Protein AF-A0A9D4TB05-F1 (afdb_monomer_lite)

InterPro domains:
  IPR001190 SRCR domain [PS50287] (118-148)
  IPR036772 SRCR-like domain superfamily [SSF56487] (114-145)
  IPR053243 Septate junction maturation regulator [PTHR47653] (9-144)

Structure (mmCIF, N/CA/C/O backbone):
data_AF-A0A9D4TB05-F1
#
_entry.id   AF-A0A9D4TB05-F1
#
loop_
_atom_site.group_PDB
_atom_site.id
_atom_site.type_symbol
_atom_site.label_atom_id
_atom_site.label_alt_id
_atom_site.label_comp_id
_atom_site.label_asym_id
_atom_site.label_entity_id
_atom_site.label_seq_id
_atom_site.pdbx_PDB_ins_code
_atom_site.Cartn_x
_atom_site.Cartn_y
_atom_site.Cartn_z
_atom_site.occupancy
_atom_site.B_iso_or_equiv
_atom_site.auth_seq_id
_atom_site.auth_comp_id
_atom_site.auth_asym_id
_atom_site.auth_atom_id
_atom_site.pdbx_PDB_model_num
ATOM 1 N N . MET A 1 1 ? -17.148 42.165 20.164 1.00 42.22 1 MET A N 1
ATOM 2 C CA . MET A 1 1 ? -16.080 42.263 19.143 1.00 42.22 1 MET A CA 1
ATOM 3 C C . MET A 1 1 ? -15.099 41.113 19.308 1.00 42.22 1 MET A C 1
ATOM 5 O O . MET A 1 1 ? -14.353 41.110 20.277 1.00 42.22 1 MET A O 1
ATOM 9 N N . LYS A 1 2 ? -15.147 40.140 18.393 1.00 38.94 2 LYS A N 1
ATOM 10 C CA . LYS A 1 2 ? -14.022 39.340 17.868 1.00 38.94 2 LYS A CA 1
ATOM 11 C C . LYS A 1 2 ? -14.627 38.320 16.900 1.00 38.94 2 LYS A C 1
ATOM 13 O O . LYS A 1 2 ? -15.182 37.308 17.308 1.00 38.94 2 LYS A O 1
ATOM 18 N N . HIS A 1 3 ? -14.584 38.675 15.619 1.00 39.09 3 HIS A N 1
ATOM 19 C CA . HIS A 1 3 ? -14.901 37.795 14.502 1.00 39.09 3 HIS A CA 1
ATOM 20 C C . HIS A 1 3 ? -13.940 36.600 14.491 1.00 39.09 3 HIS A C 1
ATOM 22 O O . HIS A 1 3 ? -12.732 36.782 14.642 1.00 39.09 3 HIS A O 1
ATOM 28 N N . ARG A 1 4 ? -14.463 35.396 14.245 1.00 45.28 4 ARG A N 1
ATOM 29 C CA . ARG A 1 4 ? -13.682 34.267 13.722 1.00 45.28 4 ARG A CA 1
ATOM 30 C C . ARG A 1 4 ? -14.372 33.777 12.437 1.00 45.28 4 ARG A C 1
ATOM 32 O O . ARG A 1 4 ? -15.587 33.596 12.469 1.00 45.28 4 ARG A O 1
ATOM 39 N N . PRO A 1 5 ? -13.649 33.653 11.310 1.00 41.88 5 PRO A N 1
ATOM 40 C CA . PRO A 1 5 ? -14.242 33.443 9.990 1.00 41.88 5 PRO A CA 1
ATOM 41 C C . PRO A 1 5 ? -14.649 31.984 9.729 1.00 41.88 5 PRO A C 1
ATOM 43 O O . PRO A 1 5 ? -13.976 31.042 10.145 1.00 41.88 5 PRO A O 1
ATOM 46 N N . ALA A 1 6 ? -15.749 31.839 8.990 1.00 45.75 6 ALA A N 1
ATOM 47 C CA . ALA A 1 6 ? -16.412 30.602 8.598 1.00 45.75 6 ALA A CA 1
ATOM 48 C C . ALA A 1 6 ? -15.785 29.969 7.341 1.00 45.75 6 ALA A C 1
ATOM 50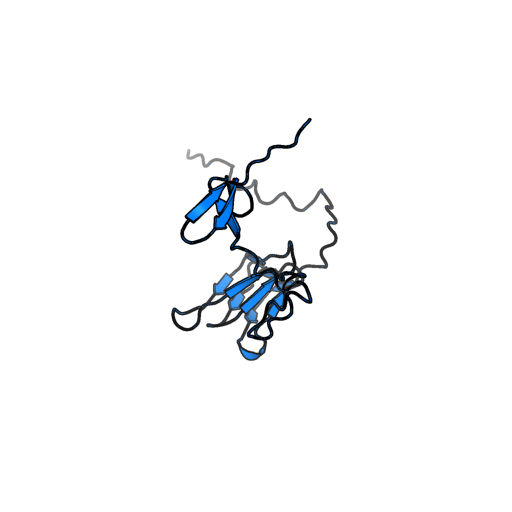 O O . ALA A 1 6 ? -16.323 30.094 6.245 1.00 45.75 6 ALA A O 1
ATOM 51 N N . TRP A 1 7 ? -14.652 29.279 7.489 1.00 45.81 7 TRP A N 1
ATOM 52 C CA . TRP A 1 7 ? -14.095 28.461 6.396 1.00 45.81 7 TRP A CA 1
ATOM 53 C C . TRP A 1 7 ? -13.705 27.030 6.799 1.00 45.81 7 TRP A C 1
ATOM 55 O O . TRP A 1 7 ? -13.225 26.269 5.968 1.00 45.81 7 TRP A O 1
ATOM 65 N N . ALA A 1 8 ? -13.987 26.607 8.036 1.00 33.22 8 ALA A N 1
ATOM 66 C CA . ALA A 1 8 ? -13.642 25.265 8.521 1.00 33.22 8 ALA A CA 1
ATOM 67 C C . ALA A 1 8 ? -14.708 24.177 8.246 1.00 33.22 8 ALA A C 1
ATOM 69 O O . ALA A 1 8 ? -14.617 23.088 8.800 1.00 33.22 8 ALA A O 1
ATOM 70 N N . SER A 1 9 ? -15.716 24.437 7.403 1.00 42.91 9 SER A N 1
ATOM 71 C CA . SER A 1 9 ? -16.853 23.511 7.204 1.00 42.91 9 SER A CA 1
ATOM 72 C C . SER A 1 9 ? -17.023 22.980 5.776 1.00 42.91 9 SER A C 1
ATOM 74 O O . SER A 1 9 ? -18.034 22.354 5.483 1.00 42.91 9 SER A O 1
ATOM 76 N N . ALA A 1 10 ? -16.050 23.177 4.883 1.00 39.22 10 ALA A N 1
ATOM 77 C CA . ALA A 1 10 ? -16.207 22.858 3.457 1.00 39.22 10 ALA A CA 1
ATOM 78 C C . ALA A 1 10 ? -15.427 21.621 2.969 1.00 39.22 10 ALA A C 1
ATOM 80 O O . ALA A 1 10 ? -15.070 21.551 1.798 1.00 39.22 10 ALA A O 1
ATOM 81 N N . VAL A 1 11 ? -15.172 20.633 3.834 1.00 40.41 11 VAL A N 1
ATOM 82 C CA . VAL A 1 11 ? -14.735 19.288 3.386 1.00 40.41 11 VAL A CA 1
ATOM 83 C C . VAL A 1 11 ? -15.759 18.204 3.750 1.00 40.41 11 VAL A C 1
ATOM 85 O O . VAL A 1 11 ? -15.728 17.108 3.205 1.00 40.41 11 VAL A O 1
ATOM 88 N N . LEU A 1 12 ? -16.766 18.529 4.570 1.00 40.00 12 LEU A N 1
ATOM 89 C CA . LEU A 1 12 ? -17.778 17.568 5.028 1.00 40.00 12 LEU A CA 1
ATOM 90 C C . LEU A 1 12 ? -18.922 17.295 4.025 1.00 40.00 12 LEU A C 1
ATOM 92 O O . LEU A 1 12 ? -19.920 16.681 4.384 1.00 40.00 12 LEU A O 1
ATOM 96 N N . LEU A 1 13 ? -18.810 17.750 2.773 1.00 36.91 13 LEU A N 1
ATOM 97 C CA . LEU A 1 13 ? -19.898 17.713 1.784 1.00 36.91 13 LEU A CA 1
ATOM 98 C C . LEU A 1 13 ? -19.418 17.270 0.392 1.00 36.91 13 LEU A C 1
ATOM 100 O O . LEU A 1 13 ? -19.682 17.924 -0.611 1.00 36.91 13 LEU A O 1
ATOM 104 N N . CYS A 1 14 ? -18.738 16.126 0.310 1.00 39.03 14 CYS A N 1
ATOM 105 C CA . CYS A 1 14 ? -18.525 15.435 -0.970 1.00 39.03 14 CYS A CA 1
ATOM 106 C C . CYS A 1 14 ? -18.901 13.949 -0.895 1.00 39.03 14 CYS A C 1
ATOM 108 O O . CYS A 1 14 ? -18.192 13.103 -1.422 1.00 39.03 14 CYS A O 1
ATOM 110 N N . TRP A 1 15 ? -19.998 13.616 -0.206 1.00 39.28 15 TRP A N 1
ATOM 111 C CA . TRP A 1 15 ? -20.469 12.224 -0.114 1.00 39.28 15 TRP A CA 1
ATOM 112 C C . TRP A 1 15 ? -21.962 12.011 -0.383 1.00 39.28 15 TRP A C 1
ATOM 114 O O . TRP A 1 15 ? -22.448 10.900 -0.211 1.00 39.28 15 TRP A O 1
ATOM 124 N N . LEU A 1 16 ? -22.705 13.024 -0.851 1.00 47.44 16 LEU A N 1
ATOM 125 C CA . LEU A 1 16 ? -24.164 12.883 -0.981 1.00 47.44 16 LEU A CA 1
ATOM 126 C C . LEU A 1 16 ? -24.781 13.061 -2.368 1.00 47.44 16 LEU A C 1
ATOM 128 O O . LEU A 1 16 ? -25.966 12.786 -2.478 1.00 47.44 16 LEU A O 1
ATOM 132 N N . MET A 1 17 ? -24.059 13.434 -3.433 1.00 39.94 17 MET A N 1
ATOM 133 C CA . MET A 1 17 ? -24.730 13.655 -4.733 1.00 39.94 17 MET A CA 1
ATOM 134 C C . MET A 1 17 ? -23.940 13.312 -6.002 1.00 39.94 17 MET A C 1
ATOM 136 O O . MET A 1 17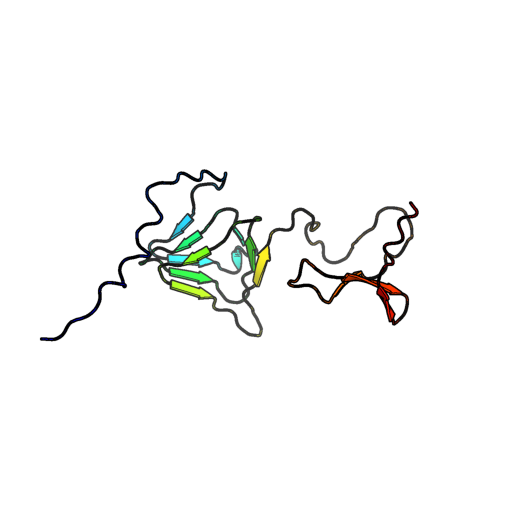 ? -24.234 13.876 -7.041 1.00 39.94 17 MET A O 1
ATOM 140 N N . HIS A 1 18 ? -23.005 12.360 -5.988 1.00 39.12 18 HIS A N 1
ATOM 141 C CA . HIS A 1 18 ? -22.618 11.678 -7.232 1.00 39.12 18 HIS A CA 1
ATOM 142 C C . HIS A 1 18 ? -22.321 10.217 -6.924 1.00 39.12 18 HIS A C 1
ATOM 144 O O . HIS A 1 18 ? -21.243 9.877 -6.446 1.00 39.12 18 HIS A O 1
ATOM 150 N N . GLY A 1 19 ? -23.307 9.359 -7.192 1.00 44.47 19 GLY A N 1
ATOM 151 C CA . GLY A 1 19 ? -23.124 7.917 -7.261 1.00 44.47 19 GLY A CA 1
ATOM 152 C C . GLY A 1 19 ? -22.145 7.583 -8.378 1.00 44.47 19 GLY A C 1
ATOM 153 O O . GLY A 1 19 ? -22.545 7.252 -9.489 1.00 44.47 19 GLY A O 1
ATOM 154 N N . PHE A 1 20 ? -20.853 7.687 -8.084 1.00 36.66 20 PHE A N 1
ATOM 155 C CA . PHE A 1 20 ? -19.810 7.112 -8.907 1.00 36.66 20 PHE A CA 1
ATOM 156 C C . PHE A 1 20 ? -19.672 5.657 -8.473 1.00 36.66 20 PHE A C 1
ATOM 158 O O . PHE A 1 20 ? -18.853 5.293 -7.634 1.00 36.66 20 PHE A O 1
ATOM 165 N N . SER A 1 21 ? -20.557 4.821 -9.015 1.00 42.53 21 SER A N 1
ATOM 166 C CA . SER A 1 21 ? -20.361 3.378 -9.008 1.00 42.53 21 SER A CA 1
ATOM 167 C C . SER A 1 21 ? -19.223 3.066 -9.981 1.00 42.53 21 SER A C 1
ATOM 169 O O . SER A 1 21 ? -19.436 2.723 -11.140 1.00 42.53 21 SER A O 1
ATOM 171 N N . LEU A 1 22 ? -17.989 3.255 -9.519 1.00 46.50 22 LEU A N 1
ATOM 172 C CA . LEU A 1 22 ? -16.870 2.467 -10.017 1.00 46.50 22 LEU A CA 1
ATOM 173 C C . LEU A 1 22 ? -17.013 1.098 -9.369 1.00 46.50 22 LEU A C 1
ATOM 175 O O . LEU A 1 22 ? -17.345 1.024 -8.190 1.00 46.50 22 LEU A O 1
ATOM 179 N N . GLY A 1 23 ? -16.819 0.024 -10.125 1.00 47.94 23 GLY A N 1
ATOM 180 C CA . GLY A 1 23 ? -17.027 -1.359 -9.684 1.00 47.94 23 GLY A CA 1
ATOM 181 C C . GLY A 1 23 ? -16.054 -1.856 -8.605 1.00 47.94 23 GLY A C 1
ATOM 182 O O . GLY A 1 23 ? -15.463 -2.916 -8.771 1.00 47.94 23 GLY A O 1
ATOM 183 N N . GLY A 1 24 ? -15.875 -1.116 -7.512 1.00 55.47 24 GLY A N 1
ATOM 184 C CA . GLY A 1 24 ? -15.209 -1.549 -6.293 1.00 55.47 24 GLY A CA 1
ATOM 185 C C . GLY A 1 24 ? -16.244 -2.143 -5.345 1.00 55.47 24 GLY A C 1
ATOM 186 O O . GLY A 1 24 ? -17.258 -1.516 -5.040 1.00 55.47 24 GLY A O 1
ATOM 187 N N . GLY A 1 25 ? -16.030 -3.382 -4.899 1.00 68.88 25 GLY A N 1
ATOM 188 C CA . GLY A 1 25 ? -16.876 -3.986 -3.870 1.00 68.88 25 GLY A CA 1
ATOM 189 C C . GLY A 1 25 ? -16.936 -3.117 -2.608 1.00 68.88 25 GLY A C 1
ATOM 190 O O . GLY A 1 25 ? -16.049 -2.301 -2.375 1.00 68.88 25 GLY A O 1
ATOM 191 N N . ARG A 1 26 ? -17.972 -3.308 -1.776 1.00 86.50 26 ARG A N 1
ATOM 192 C CA . ARG A 1 26 ? -18.144 -2.543 -0.526 1.00 86.50 26 ARG A CA 1
ATOM 193 C C . ARG A 1 26 ? -16.826 -2.503 0.270 1.00 86.50 26 ARG A C 1
ATOM 195 O O . ARG A 1 26 ? -16.288 -3.596 0.509 1.00 86.50 26 ARG A O 1
ATOM 202 N N . PRO A 1 27 ? -16.342 -1.309 0.666 1.00 87.81 27 PRO A N 1
ATOM 203 C CA . PRO A 1 27 ? -15.140 -1.175 1.475 1.00 87.81 27 PRO A CA 1
ATOM 204 C C . PRO A 1 27 ? -15.226 -1.977 2.774 1.00 87.81 27 PRO A C 1
ATOM 206 O O . PRO A 1 27 ? -16.312 -2.260 3.286 1.00 87.81 27 PRO A O 1
ATOM 209 N N . VAL A 1 28 ? -14.068 -2.351 3.303 1.00 93.25 28 VAL A N 1
ATOM 210 C CA . VAL A 1 28 ? -13.934 -2.947 4.630 1.00 93.25 28 VAL A CA 1
ATOM 211 C C . VAL A 1 28 ? -13.849 -1.815 5.648 1.00 93.25 28 VAL A C 1
ATOM 213 O O . VAL A 1 28 ? -12.849 -1.107 5.695 1.00 93.25 28 VAL A O 1
ATOM 216 N N . GLU A 1 29 ? -14.890 -1.655 6.462 1.00 95.62 29 GLU A N 1
ATOM 217 C CA . GLU A 1 29 ? -14.949 -0.652 7.532 1.00 95.62 29 GLU A CA 1
ATOM 218 C C . GLU A 1 29 ? -14.369 -1.215 8.840 1.00 95.62 29 GLU A C 1
ATOM 220 O O . GLU A 1 29 ? -14.836 -2.236 9.352 1.00 95.62 29 GLU A O 1
ATOM 225 N N . ILE A 1 30 ? -13.378 -0.535 9.416 1.00 95.88 30 ILE A N 1
ATOM 226 C CA . ILE A 1 30 ? -12.781 -0.868 10.715 1.00 95.88 30 ILE A CA 1
ATOM 227 C C . ILE A 1 30 ? -13.281 0.147 11.738 1.00 95.88 30 ILE A C 1
ATOM 229 O O . ILE A 1 30 ? -12.926 1.319 11.666 1.00 95.88 30 ILE A O 1
ATOM 233 N N . ARG A 1 31 ? -14.093 -0.314 12.697 1.00 95.75 31 ARG A N 1
ATOM 234 C CA . ARG A 1 31 ? -14.720 0.538 13.730 1.00 95.75 31 ARG A CA 1
ATOM 235 C C . ARG A 1 31 ? -14.091 0.438 15.114 1.00 95.75 31 ARG A C 1
ATOM 237 O O . ARG A 1 31 ? -14.253 1.358 15.904 1.00 95.75 31 ARG A O 1
ATOM 244 N N . ASP A 1 32 ? -13.425 -0.676 15.397 1.00 95.44 32 ASP A N 1
ATOM 245 C CA . ASP A 1 32 ? -12.769 -0.938 16.679 1.00 95.44 32 ASP A CA 1
ATOM 246 C C . ASP A 1 32 ? -11.290 -1.226 16.432 1.00 95.44 32 ASP A C 1
ATOM 248 O O . ASP A 1 32 ? -10.490 -0.298 16.371 1.00 95.44 32 ASP A O 1
ATOM 252 N N . ARG A 1 33 ? -10.917 -2.482 16.159 1.00 96.69 33 ARG A N 1
ATOM 253 C CA . ARG A 1 33 ? -9.524 -2.819 15.871 1.00 96.69 33 ARG A CA 1
ATOM 254 C C . ARG A 1 33 ? -9.369 -3.938 14.852 1.00 96.69 33 ARG A C 1
ATOM 256 O O . ARG A 1 33 ? -10.021 -4.973 14.952 1.00 96.69 33 ARG A O 1
ATOM 263 N N . LEU A 1 34 ? -8.440 -3.757 13.916 1.00 96.69 34 LEU A N 1
ATOM 264 C CA . LEU A 1 34 ? -7.958 -4.802 13.012 1.00 96.69 34 LEU A CA 1
ATOM 265 C C . LEU A 1 34 ? -6.438 -4.904 13.112 1.00 96.69 34 LEU A C 1
ATOM 267 O O . LEU A 1 34 ? -5.739 -3.890 13.134 1.00 96.69 34 LEU A O 1
ATOM 271 N N . VAL A 1 35 ? -5.921 -6.131 13.155 1.00 97.38 35 VAL A N 1
ATOM 272 C CA . VAL A 1 35 ? -4.482 -6.394 13.191 1.00 97.38 35 VAL A CA 1
ATOM 273 C C . VAL A 1 35 ? -4.098 -7.243 11.988 1.00 97.38 35 VAL A C 1
ATOM 275 O O . VAL A 1 35 ? -4.591 -8.356 11.839 1.00 97.38 35 VAL A O 1
ATOM 278 N N . PHE A 1 36 ? -3.195 -6.729 11.157 1.00 97.06 36 PHE A N 1
ATOM 279 C CA . PHE A 1 36 ? -2.456 -7.548 10.206 1.00 97.06 36 PHE A CA 1
ATOM 280 C C . PHE A 1 36 ? -1.197 -8.069 10.891 1.00 97.06 36 PHE A C 1
ATOM 282 O O . PHE A 1 36 ? -0.326 -7.289 11.290 1.00 97.06 36 PHE A O 1
ATOM 289 N N . ASP A 1 37 ? -1.122 -9.388 11.042 1.00 96.12 37 ASP A N 1
ATOM 290 C CA . ASP A 1 37 ? 0.013 -10.090 11.632 1.00 96.12 37 ASP A CA 1
ATOM 291 C C . ASP A 1 37 ? 0.821 -10.863 10.583 1.00 96.12 37 ASP A C 1
ATOM 293 O O . ASP A 1 37 ? 0.455 -10.970 9.412 1.00 96.12 37 ASP A O 1
ATOM 297 N N . LEU A 1 38 ? 1.962 -11.400 11.000 1.00 91.81 38 LEU A N 1
ATOM 298 C CA . LEU A 1 38 ? 2.845 -12.157 10.115 1.00 91.81 38 LEU A CA 1
ATOM 299 C C . LEU A 1 38 ? 2.282 -13.512 9.687 1.00 91.81 38 LEU A C 1
ATOM 301 O O . LEU A 1 38 ? 2.716 -14.030 8.662 1.00 91.81 38 LEU A O 1
ATOM 305 N N . SER A 1 39 ? 1.356 -14.097 10.451 1.00 92.88 39 SER A N 1
ATOM 306 C CA . SER A 1 39 ? 0.847 -15.446 10.181 1.00 92.88 39 SER A CA 1
ATOM 307 C C . SER A 1 39 ? 0.034 -15.505 8.887 1.00 92.88 39 SER A C 1
ATOM 309 O O . SER A 1 39 ? 0.062 -16.518 8.194 1.00 92.88 39 SER A O 1
ATOM 311 N N . GLY A 1 40 ? -0.626 -14.397 8.530 1.00 86.25 40 GLY A N 1
ATOM 312 C CA . GLY A 1 40 ? -1.346 -14.239 7.265 1.00 86.25 40 GLY A CA 1
ATOM 313 C C . GLY A 1 40 ? -0.563 -13.518 6.164 1.00 86.25 40 GLY A C 1
ATOM 314 O O . GLY A 1 40 ? -1.129 -13.232 5.113 1.00 86.25 40 GLY A O 1
ATOM 315 N N . SER A 1 41 ? 0.714 -13.190 6.384 1.00 89.94 41 SER A N 1
ATOM 316 C CA . SER A 1 41 ? 1.515 -12.457 5.400 1.00 89.94 41 SER A CA 1
ATOM 317 C C . SER A 1 41 ? 1.960 -13.381 4.251 1.00 89.94 41 SER A C 1
ATOM 319 O O . SER A 1 41 ? 2.478 -14.466 4.522 1.00 89.94 41 SER A O 1
ATOM 321 N N . PRO A 1 42 ? 1.850 -12.967 2.973 1.00 93.12 42 PRO A N 1
ATOM 322 C CA . PRO A 1 42 ? 1.351 -11.676 2.497 1.00 93.12 42 PRO A CA 1
ATOM 323 C C . PRO A 1 42 ? -0.184 -11.583 2.495 1.00 93.12 42 PRO A C 1
ATOM 325 O O . PRO A 1 42 ? -0.867 -12.462 1.966 1.00 93.12 42 PRO A O 1
ATOM 328 N N . HIS A 1 43 ? -0.726 -10.467 2.989 1.00 93.69 43 HIS A N 1
ATOM 329 C CA . HIS A 1 43 ? -2.173 -10.217 2.991 1.00 93.69 43 HIS A CA 1
ATOM 330 C C . HIS A 1 43 ? -2.618 -9.592 1.675 1.00 93.69 43 HIS A C 1
ATOM 332 O O . HIS A 1 43 ? -2.062 -8.582 1.246 1.00 93.69 43 HIS A O 1
ATOM 338 N N . GLN A 1 44 ? -3.655 -10.151 1.055 1.00 94.38 44 GLN A N 1
ATOM 339 C CA . GLN A 1 44 ? -4.262 -9.576 -0.145 1.00 94.38 44 GLN A CA 1
ATOM 340 C C . GLN A 1 44 ? -5.395 -8.616 0.216 1.00 94.38 44 GLN A C 1
ATOM 342 O O . GLN A 1 44 ? -6.393 -9.002 0.825 1.00 94.38 44 GLN A O 1
ATOM 347 N N . VAL A 1 45 ? -5.254 -7.366 -0.207 1.00 94.38 45 VAL A N 1
ATOM 348 C CA . VAL A 1 45 ? -6.233 -6.300 -0.017 1.00 94.38 45 VAL A CA 1
ATOM 349 C C . VAL A 1 45 ? -6.933 -6.044 -1.348 1.00 94.38 45 VAL A C 1
ATOM 351 O O . VAL A 1 45 ? -6.455 -5.299 -2.200 1.00 94.38 45 VAL A O 1
ATOM 354 N N . ASN A 1 46 ? -8.077 -6.699 -1.537 1.00 93.56 46 ASN A N 1
ATOM 355 C CA . ASN A 1 46 ? -8.823 -6.671 -2.803 1.00 93.56 46 ASN A CA 1
ATOM 356 C C . ASN A 1 46 ? -9.930 -5.605 -2.845 1.00 93.56 46 ASN A C 1
ATOM 358 O O . ASN A 1 46 ? -10.623 -5.477 -3.851 1.00 93.56 46 ASN A O 1
ATOM 362 N N . ARG A 1 47 ? -10.147 -4.886 -1.742 1.00 93.31 47 ARG A N 1
ATOM 363 C CA . ARG A 1 47 ? -11.152 -3.825 -1.593 1.00 93.31 47 ARG A CA 1
ATOM 364 C C . ARG A 1 47 ? -10.618 -2.750 -0.663 1.00 93.31 47 ARG A C 1
ATOM 366 O O . ARG A 1 47 ? -9.777 -3.060 0.181 1.00 93.31 47 ARG A O 1
ATOM 373 N N . ASP A 1 48 ? -11.126 -1.531 -0.816 1.00 94.25 48 ASP A N 1
ATOM 374 C CA . ASP A 1 48 ? -10.690 -0.405 0.004 1.00 94.25 48 ASP A CA 1
ATOM 375 C C . ASP A 1 48 ? -10.911 -0.695 1.482 1.00 94.25 48 ASP A C 1
ATOM 377 O O . ASP A 1 48 ? -11.928 -1.272 1.873 1.00 94.25 48 ASP A O 1
ATOM 381 N N . ILE A 1 49 ? -9.948 -0.292 2.300 1.00 96.12 49 ILE A N 1
ATOM 382 C CA . ILE A 1 49 ? -10.063 -0.345 3.752 1.00 96.12 49 ILE A CA 1
ATOM 383 C C . ILE A 1 49 ? -10.357 1.067 4.237 1.00 96.12 49 ILE A C 1
ATOM 385 O O . ILE A 1 49 ? -9.600 1.988 3.942 1.00 96.12 49 ILE A O 1
ATOM 389 N N . ILE A 1 50 ? -11.432 1.233 4.997 1.00 97.06 50 ILE A N 1
ATOM 390 C CA . ILE A 1 50 ? -11.778 2.489 5.655 1.00 97.06 50 ILE A CA 1
ATOM 391 C C . ILE A 1 50 ? -11.608 2.279 7.155 1.00 97.06 50 ILE A C 1
ATOM 393 O O . ILE A 1 50 ? -12.303 1.471 7.766 1.00 97.06 50 ILE A O 1
ATOM 397 N N . VAL A 1 51 ? -10.659 2.992 7.753 1.00 97.38 51 VAL A N 1
ATOM 398 C CA . VAL A 1 51 ? -10.522 3.071 9.208 1.00 97.38 51 VAL A CA 1
ATOM 399 C C . VAL A 1 51 ? -11.402 4.218 9.680 1.00 97.38 51 VAL A C 1
ATOM 401 O O . VAL A 1 51 ? -11.065 5.377 9.445 1.00 97.38 51 VAL A O 1
ATOM 404 N N . GLU A 1 52 ? -12.531 3.902 10.309 1.00 98.00 52 GLU A N 1
ATOM 405 C CA . GLU A 1 52 ? -13.466 4.894 10.854 1.00 98.00 52 GLU A CA 1
ATOM 406 C C . GLU A 1 52 ? -12.831 5.681 12.011 1.00 98.00 52 GLU A C 1
ATOM 408 O O . GLU A 1 52 ? -11.809 5.263 12.548 1.00 98.00 52 GLU A O 1
ATOM 413 N N . ASP A 1 53 ? -13.441 6.795 12.428 1.00 97.06 53 ASP A N 1
ATOM 414 C CA . ASP A 1 53 ? -12.901 7.696 13.468 1.00 97.06 53 ASP A CA 1
ATOM 415 C C . ASP A 1 53 ? -12.527 6.977 14.780 1.00 97.06 53 ASP A C 1
ATOM 417 O O . ASP A 1 53 ? -11.534 7.316 15.425 1.00 97.06 53 ASP A O 1
ATOM 421 N N . SER A 1 54 ? -13.312 5.971 15.183 1.00 95.00 54 SER A N 1
ATOM 422 C CA . SER A 1 54 ? -13.056 5.153 16.378 1.00 95.00 54 SER A CA 1
ATOM 423 C C . SER A 1 54 ? -12.172 3.931 16.119 1.00 95.00 54 SER A C 1
ATOM 425 O O . SER A 1 54 ? -11.829 3.218 17.058 1.00 95.00 54 SER A O 1
ATOM 427 N N . GLY A 1 55 ? -11.842 3.661 14.858 1.00 97.44 55 GLY A N 1
ATOM 428 C CA . GLY A 1 55 ? -11.133 2.468 14.430 1.00 97.44 55 GLY A CA 1
ATOM 429 C C . GLY A 1 55 ? -9.617 2.578 14.555 1.00 97.44 55 GLY A C 1
ATOM 430 O O . GLY A 1 55 ? -9.013 3.638 14.377 1.00 97.44 55 GLY A O 1
ATOM 431 N N . GLU A 1 56 ? -8.986 1.433 14.787 1.00 98.19 56 GLU A N 1
ATOM 432 C CA . GLU A 1 56 ? -7.539 1.272 14.802 1.00 98.19 56 GLU A CA 1
ATOM 433 C C . GLU A 1 56 ? -7.106 0.130 13.871 1.00 98.19 56 GLU A C 1
ATOM 435 O O . GLU A 1 56 ? -7.449 -1.037 14.068 1.00 98.19 56 GLU A O 1
ATOM 440 N N . LEU A 1 57 ? -6.289 0.452 12.870 1.00 98.06 57 LEU A N 1
ATOM 441 C CA . LEU A 1 57 ? -5.602 -0.523 12.030 1.00 98.06 57 LEU A CA 1
ATOM 442 C C . LEU A 1 57 ? -4.145 -0.654 12.477 1.00 98.06 57 LEU A C 1
ATOM 444 O O . LEU A 1 57 ? -3.371 0.298 12.393 1.00 98.06 57 LEU A O 1
ATOM 448 N N . VAL A 1 58 ? -3.747 -1.844 12.922 1.00 98.06 58 VAL A N 1
ATOM 449 C CA . VAL A 1 58 ? -2.366 -2.146 13.318 1.00 98.06 58 VAL A CA 1
ATOM 450 C C . VAL A 1 58 ? -1.739 -3.105 12.316 1.00 98.06 58 VAL A C 1
ATOM 452 O O . VAL A 1 58 ? -2.265 -4.184 12.064 1.00 98.06 58 VAL A O 1
ATOM 455 N N . ILE A 1 59 ? -0.583 -2.734 11.777 1.00 98.19 59 ILE A N 1
ATOM 456 C CA . ILE A 1 59 ? 0.225 -3.573 10.895 1.00 98.19 59 ILE A CA 1
ATOM 457 C C . ILE A 1 59 ? 1.509 -3.918 11.646 1.00 98.19 59 ILE A C 1
ATOM 459 O O . ILE A 1 59 ? 2.304 -3.030 11.964 1.00 98.19 59 ILE A O 1
ATOM 463 N N . GLN A 1 60 ? 1.691 -5.197 11.964 1.00 98.06 60 GLN 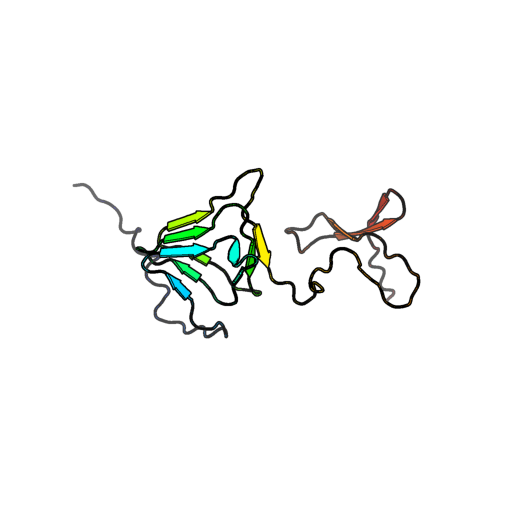A N 1
ATOM 464 C CA . GLN A 1 60 ? 2.831 -5.674 12.745 1.00 98.06 60 GLN A CA 1
ATOM 465 C C . GLN A 1 60 ? 4.162 -5.603 11.966 1.00 98.06 60 GLN A C 1
ATOM 467 O O . GLN A 1 60 ? 4.158 -5.552 10.733 1.00 98.06 60 GLN A O 1
ATOM 472 N N . PRO A 1 61 ? 5.320 -5.625 12.660 1.00 98.19 61 PRO A N 1
ATOM 473 C CA . PRO A 1 61 ? 6.624 -5.623 12.001 1.00 98.19 61 PRO A CA 1
ATOM 474 C C . PRO A 1 61 ? 6.787 -6.788 11.012 1.00 98.19 61 PRO A C 1
ATOM 476 O O . PRO A 1 61 ? 6.505 -7.938 11.346 1.00 98.19 61 PRO A O 1
ATOM 479 N N . GLY A 1 62 ? 7.309 -6.508 9.816 1.00 94.88 62 GLY A N 1
ATOM 480 C CA . GLY A 1 62 ? 7.600 -7.511 8.784 1.00 94.88 62 GLY A CA 1
ATOM 481 C C . GLY A 1 62 ? 6.403 -7.963 7.942 1.00 94.88 62 GLY A C 1
ATOM 482 O O . GLY A 1 62 ? 6.554 -8.875 7.134 1.00 94.88 62 GLY A O 1
ATOM 483 N N . VAL A 1 63 ? 5.224 -7.371 8.132 1.00 97.19 63 VAL A N 1
ATOM 484 C CA . VAL A 1 63 ? 4.029 -7.707 7.350 1.00 97.19 63 VAL A CA 1
ATOM 485 C C . VAL A 1 63 ? 4.116 -7.144 5.932 1.00 97.19 63 VAL A C 1
ATOM 487 O O . VAL A 1 63 ? 4.497 -5.989 5.729 1.00 97.19 63 VAL A O 1
ATOM 490 N N . GLU A 1 64 ? 3.693 -7.950 4.958 1.00 96.31 64 GLU A N 1
ATOM 491 C CA . GLU A 1 64 ? 3.496 -7.545 3.570 1.00 96.31 64 GLU A CA 1
ATOM 492 C C . GLU A 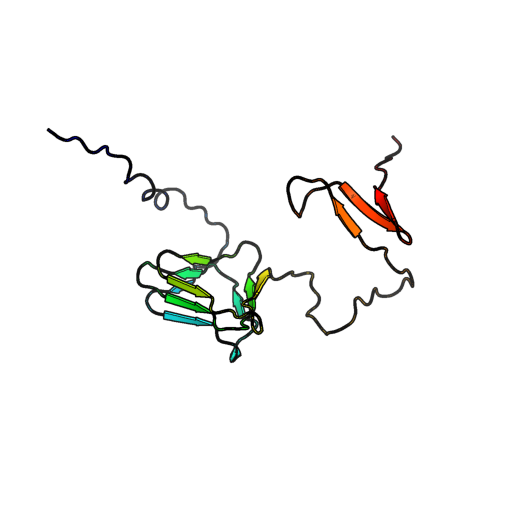1 64 ? 1.996 -7.440 3.245 1.00 96.31 64 GLU A C 1
ATOM 494 O O . GLU A 1 64 ? 1.243 -8.400 3.424 1.00 96.31 64 GLU A O 1
ATOM 499 N N . LEU A 1 65 ? 1.567 -6.280 2.745 1.00 96.19 65 LEU A N 1
ATOM 500 C CA . LEU A 1 65 ? 0.224 -6.039 2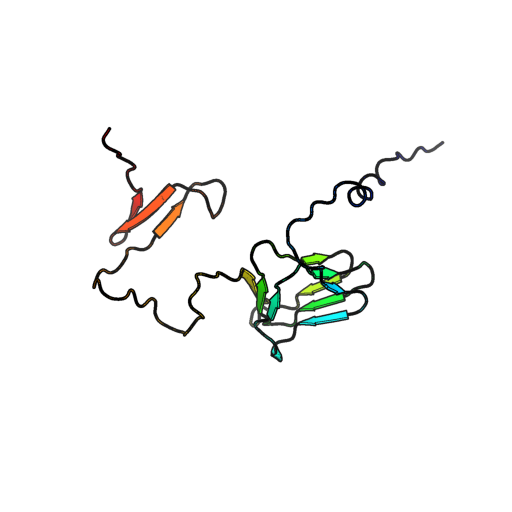.217 1.00 96.19 65 LEU A CA 1
ATOM 501 C C . LEU A 1 65 ? 0.291 -5.875 0.697 1.00 96.19 65 LEU A C 1
ATOM 503 O O . LEU A 1 65 ? 1.058 -5.054 0.193 1.00 96.19 65 LEU A O 1
ATOM 507 N N . ARG A 1 66 ? -0.540 -6.626 -0.025 1.00 95.00 66 ARG A N 1
ATOM 508 C CA . ARG A 1 66 ? -0.634 -6.605 -1.486 1.00 95.00 66 ARG A CA 1
ATOM 509 C C . ARG A 1 66 ? -2.001 -6.103 -1.920 1.00 95.00 66 ARG A C 1
ATOM 511 O O . ARG A 1 66 ? -2.997 -6.790 -1.722 1.00 95.00 66 ARG A O 1
ATOM 518 N N . PHE A 1 67 ? -2.047 -4.928 -2.527 1.00 94.69 67 PHE A N 1
ATOM 519 C CA . PHE A 1 67 ? -3.279 -4.262 -2.935 1.00 94.69 67 PHE A CA 1
ATOM 520 C C . PHE A 1 67 ? -3.654 -4.624 -4.365 1.00 94.69 67 PHE A C 1
ATOM 522 O O . PHE A 1 67 ? -2.808 -4.570 -5.255 1.00 94.69 67 PHE A O 1
ATOM 529 N N . ALA A 1 68 ? -4.919 -4.948 -4.617 1.00 92.19 68 ALA A N 1
ATOM 530 C CA . ALA A 1 68 ? -5.417 -4.988 -5.987 1.00 92.19 68 ALA A CA 1
ATOM 531 C C . ALA A 1 68 ? -5.276 -3.596 -6.649 1.00 92.19 68 ALA A C 1
ATOM 533 O O . ALA A 1 68 ? -5.282 -2.575 -5.951 1.00 92.19 68 ALA A O 1
ATOM 534 N N . PRO A 1 69 ? -5.130 -3.513 -7.983 1.00 88.94 69 PRO A N 1
ATOM 535 C CA . PRO A 1 69 ? -5.013 -2.230 -8.668 1.00 88.94 69 PRO A CA 1
ATOM 536 C C . PRO A 1 69 ? -6.179 -1.285 -8.342 1.00 88.94 69 PRO A C 1
ATOM 538 O O . PRO A 1 69 ? -7.344 -1.662 -8.437 1.00 88.94 69 PRO A O 1
ATOM 541 N N . GLY A 1 70 ? -5.860 -0.045 -7.965 1.00 87.38 70 GLY A N 1
ATOM 542 C CA . GLY A 1 70 ? -6.859 0.972 -7.618 1.00 87.38 70 GLY A CA 1
ATOM 543 C C . GLY A 1 70 ? -7.457 0.847 -6.213 1.00 87.38 70 GLY A C 1
ATOM 544 O O . GLY A 1 70 ? -8.309 1.659 -5.873 1.00 87.38 70 GLY A O 1
ATOM 545 N N . VAL A 1 71 ? -7.001 -0.115 -5.406 1.00 92.69 71 VAL A N 1
ATOM 546 C CA . VAL A 1 71 ? -7.420 -0.288 -4.011 1.00 92.69 71 VAL A CA 1
ATOM 547 C C . VAL A 1 71 ? -6.446 0.401 -3.059 1.00 92.69 71 VAL A C 1
ATOM 549 O O . VAL A 1 71 ? -5.229 0.320 -3.239 1.00 92.69 71 VAL A O 1
ATOM 552 N N . GLY A 1 72 ? -6.974 1.047 -2.020 1.00 92.56 72 GLY A N 1
ATOM 553 C CA . GLY A 1 72 ? -6.181 1.743 -1.011 1.00 92.56 72 GLY A CA 1
ATOM 554 C C . GLY A 1 72 ? -6.703 1.614 0.420 1.00 92.56 72 GLY A C 1
ATOM 555 O O . GLY A 1 72 ? -7.576 0.806 0.739 1.00 92.56 72 GLY A O 1
ATOM 556 N N . ILE A 1 73 ? -6.126 2.431 1.301 1.00 95.44 73 ILE A N 1
ATOM 557 C CA . ILE A 1 73 ? -6.566 2.599 2.688 1.00 95.44 73 ILE A CA 1
ATOM 558 C C . ILE A 1 73 ? -6.938 4.067 2.888 1.00 95.44 73 ILE A C 1
ATOM 560 O O . ILE A 1 73 ? -6.125 4.955 2.631 1.00 95.44 73 ILE A O 1
ATOM 564 N N . VAL A 1 74 ? -8.146 4.312 3.384 1.00 95.81 74 VAL A N 1
ATOM 565 C CA . VAL A 1 74 ? -8.604 5.610 3.882 1.00 95.81 74 VAL A CA 1
ATOM 566 C C . VAL A 1 74 ? -8.598 5.548 5.405 1.00 95.81 74 VAL A C 1
ATOM 568 O O . VAL A 1 74 ? -9.155 4.620 5.988 1.00 95.81 74 VAL A O 1
ATOM 571 N N . VAL A 1 75 ? -7.948 6.508 6.063 1.00 96.94 75 VAL A N 1
ATOM 572 C CA . VAL A 1 75 ? -7.779 6.504 7.523 1.00 96.94 75 VAL A CA 1
ATOM 573 C C . VAL A 1 75 ? -8.387 7.768 8.118 1.00 96.94 75 VAL A C 1
ATOM 575 O O . VAL A 1 75 ? -7.793 8.838 8.008 1.00 96.94 75 VAL A O 1
ATOM 578 N N . ASN A 1 76 ? -9.546 7.627 8.759 1.00 96.44 76 ASN A N 1
ATOM 579 C CA . ASN A 1 76 ? -10.162 8.666 9.587 1.00 96.44 76 ASN A CA 1
ATOM 580 C C . ASN A 1 76 ? -9.784 8.488 11.072 1.00 96.44 76 ASN A C 1
ATOM 582 O O . ASN A 1 76 ? -9.590 9.470 11.782 1.00 96.44 76 ASN A O 1
ATOM 586 N N . GLY A 1 77 ? -9.612 7.237 11.518 1.00 96.06 77 GLY A N 1
ATOM 587 C CA . GLY A 1 77 ? -9.104 6.885 12.848 1.00 96.06 77 GLY A CA 1
ATOM 588 C C . GLY A 1 77 ? -7.580 6.757 12.912 1.00 96.06 77 GLY A C 1
ATOM 589 O O . GLY A 1 77 ? -6.831 7.652 12.516 1.00 96.06 77 GLY A O 1
ATOM 590 N N . VAL A 1 78 ? -7.093 5.626 13.432 1.00 97.12 78 VAL A N 1
ATOM 591 C CA . VAL A 1 78 ? -5.664 5.401 13.704 1.00 97.12 78 VAL A CA 1
ATOM 592 C C . VAL A 1 78 ? -5.087 4.292 12.824 1.00 97.12 78 VAL A C 1
ATOM 594 O O . VAL A 1 78 ? -5.601 3.180 12.789 1.00 97.12 78 VAL A O 1
ATOM 597 N N . LEU A 1 79 ? -3.949 4.562 12.177 1.00 97.38 79 LEU A N 1
ATOM 598 C CA . LEU A 1 79 ? -3.125 3.560 11.493 1.00 97.38 79 LEU A CA 1
ATOM 599 C C . LEU A 1 79 ? -1.751 3.456 12.169 1.00 97.38 79 LEU A C 1
ATOM 601 O O . LEU A 1 79 ? -0.995 4.426 12.203 1.00 97.38 79 LEU A O 1
ATOM 605 N N . LYS A 1 80 ? -1.398 2.268 12.667 1.00 97.56 80 LYS A N 1
ATOM 606 C CA . LYS A 1 80 ? -0.082 1.959 13.249 1.00 97.56 80 LYS A CA 1
ATOM 607 C C . LYS A 1 80 ? 0.664 0.951 12.384 1.00 97.56 80 LYS A C 1
ATOM 609 O O . LYS A 1 80 ? 0.466 -0.251 12.531 1.00 97.56 80 LYS A O 1
ATOM 614 N N . ALA A 1 81 ? 1.565 1.430 11.529 1.00 96.62 81 ALA A N 1
ATOM 615 C CA . ALA A 1 81 ? 2.514 0.583 10.808 1.00 96.62 81 ALA A CA 1
ATOM 616 C C . ALA A 1 81 ? 3.798 0.409 11.631 1.00 96.62 81 ALA A C 1
ATOM 618 O O . ALA A 1 81 ? 4.656 1.287 11.664 1.00 96.62 81 ALA A O 1
ATOM 619 N N . GLN A 1 82 ? 3.923 -0.719 12.327 1.00 97.31 82 GLN A N 1
ATOM 620 C CA . GLN A 1 82 ? 4.962 -0.961 13.333 1.00 97.31 82 GLN A CA 1
ATOM 621 C C . GLN A 1 82 ? 6.229 -1.604 12.741 1.00 97.31 82 GLN A C 1
ATOM 623 O O . GLN A 1 82 ? 6.850 -2.453 13.372 1.00 97.31 82 GLN A O 1
ATOM 628 N N . GLY A 1 83 ? 6.614 -1.233 11.518 1.00 94.19 83 GLY A N 1
ATOM 629 C CA . GLY A 1 83 ? 7.829 -1.752 10.883 1.00 94.19 83 GLY A CA 1
ATOM 630 C C . GLY A 1 83 ? 9.101 -1.359 11.639 1.00 94.19 83 GLY A C 1
ATOM 631 O O . GLY A 1 83 ? 9.186 -0.268 12.198 1.00 94.19 83 GLY A O 1
ATOM 632 N N . THR A 1 84 ? 10.105 -2.234 11.627 1.00 95.12 84 THR A N 1
ATOM 633 C CA . THR A 1 84 ? 11.465 -1.938 12.112 1.00 95.12 84 THR A CA 1
ATOM 634 C C . THR A 1 84 ? 12.468 -2.002 10.962 1.00 95.12 84 THR A C 1
ATOM 636 O O . THR A 1 84 ? 12.126 -2.458 9.872 1.00 95.12 84 THR A O 1
ATOM 639 N N . ALA A 1 85 ? 13.713 -1.568 11.191 1.00 93.19 85 ALA A N 1
ATOM 640 C CA . ALA A 1 85 ? 14.776 -1.668 10.185 1.00 93.19 85 ALA A CA 1
ATOM 641 C C . ALA A 1 85 ? 14.998 -3.121 9.721 1.00 93.19 85 ALA A C 1
ATOM 643 O O . ALA A 1 85 ? 15.105 -3.374 8.525 1.00 93.19 85 ALA A O 1
ATOM 644 N N . ASP A 1 86 ? 14.983 -4.073 10.659 1.00 94.62 86 ASP A N 1
ATOM 645 C CA . ASP A 1 86 ? 15.148 -5.501 10.360 1.00 94.62 86 ASP A CA 1
ATOM 646 C C . ASP A 1 86 ? 13.871 -6.149 9.808 1.00 94.62 86 ASP A C 1
ATOM 648 O O . ASP A 1 86 ? 13.914 -7.203 9.175 1.00 94.62 86 ASP A O 1
ATOM 652 N N . ARG A 1 87 ? 12.705 -5.556 10.093 1.00 94.00 87 ARG A N 1
ATOM 653 C CA . ARG A 1 87 ? 11.385 -6.108 9.761 1.00 94.00 87 ARG A CA 1
ATOM 654 C C . ARG A 1 87 ? 10.461 -5.001 9.252 1.00 94.00 87 ARG A C 1
ATOM 656 O O . ARG A 1 87 ? 9.524 -4.603 9.958 1.00 94.00 87 ARG A O 1
ATOM 663 N N . PRO A 1 88 ? 10.716 -4.474 8.045 1.00 95.62 88 PRO A N 1
ATOM 664 C CA . PRO A 1 88 ? 9.918 -3.392 7.493 1.00 95.62 88 PRO A CA 1
ATOM 665 C C . PRO A 1 88 ? 8.500 -3.869 7.171 1.00 95.62 88 PRO A C 1
ATOM 667 O O . PRO A 1 88 ? 8.285 -5.016 6.782 1.00 95.62 88 PRO A O 1
ATOM 670 N N . VAL A 1 89 ? 7.525 -2.971 7.304 1.00 96.56 89 VAL A N 1
ATOM 671 C CA . VAL A 1 89 ? 6.197 -3.175 6.714 1.00 96.56 89 VAL A CA 1
ATOM 672 C C . VAL A 1 89 ? 6.300 -2.863 5.227 1.00 96.56 89 VAL A C 1
ATOM 674 O O . VAL A 1 89 ? 6.772 -1.789 4.856 1.00 96.56 89 VAL A O 1
ATOM 677 N N . THR A 1 90 ? 5.858 -3.791 4.383 1.00 95.94 90 THR A N 1
ATOM 678 C CA . THR A 1 90 ? 5.920 -3.649 2.924 1.00 95.94 90 THR A CA 1
ATOM 679 C C . THR A 1 90 ? 4.512 -3.540 2.355 1.00 95.94 90 THR A C 1
ATOM 681 O O . THR A 1 90 ? 3.661 -4.377 2.633 1.00 95.94 90 THR A O 1
ATOM 684 N N . MET A 1 91 ? 4.258 -2.511 1.549 1.00 94.94 91 MET A N 1
ATOM 685 C CA . MET A 1 91 ? 2.996 -2.327 0.832 1.00 94.94 91 MET A CA 1
ATOM 686 C C . MET A 1 91 ? 3.281 -2.325 -0.667 1.00 94.94 91 MET A C 1
ATOM 688 O O . MET A 1 91 ? 4.084 -1.524 -1.145 1.00 94.94 91 MET A O 1
ATOM 692 N N . THR A 1 92 ? 2.649 -3.229 -1.404 1.00 92.62 92 THR A N 1
ATOM 693 C CA . THR A 1 92 ? 2.859 -3.415 -2.845 1.00 92.62 92 THR A CA 1
ATOM 694 C C . THR A 1 92 ? 1.529 -3.558 -3.568 1.00 92.62 92 THR A C 1
ATOM 696 O O . THR A 1 92 ? 0.503 -3.851 -2.962 1.00 92.62 92 THR A O 1
ATOM 699 N N . VAL A 1 93 ? 1.530 -3.346 -4.881 1.00 90.06 93 VAL A N 1
ATOM 700 C CA . VAL A 1 93 ? 0.372 -3.646 -5.729 1.00 90.06 93 VAL A CA 1
ATOM 701 C C . VAL A 1 93 ? 0.513 -5.076 -6.247 1.00 90.06 93 VAL A C 1
ATOM 703 O O . VAL A 1 93 ? 1.613 -5.505 -6.600 1.00 90.06 93 VAL A O 1
ATOM 706 N N . ILE A 1 94 ? -0.593 -5.818 -6.291 1.00 86.88 94 ILE A N 1
ATOM 707 C CA . ILE A 1 94 ? -0.683 -7.106 -6.970 1.00 86.88 94 ILE A CA 1
ATOM 708 C C . ILE A 1 94 ? -0.472 -6.833 -8.456 1.00 86.88 94 ILE A C 1
ATOM 710 O O . ILE A 1 94 ? -1.349 -6.322 -9.148 1.00 86.88 94 ILE A O 1
ATOM 714 N N . ASN A 1 95 ? 0.713 -7.174 -8.945 1.00 75.44 95 ASN A N 1
ATOM 715 C CA . ASN A 1 95 ? 0.978 -7.197 -10.369 1.00 75.44 95 ASN A CA 1
ATOM 716 C C . ASN A 1 95 ? 0.426 -8.516 -10.911 1.00 75.44 95 ASN A C 1
ATOM 718 O O . ASN A 1 95 ? 0.990 -9.574 -10.655 1.00 75.44 95 ASN A O 1
ATOM 722 N N . GLU A 1 96 ? -0.658 -8.460 -11.679 1.00 63.84 96 GLU A N 1
ATOM 723 C CA . GLU A 1 96 ? -1.248 -9.638 -12.342 1.00 63.84 96 GLU A CA 1
ATOM 724 C C . GLU A 1 96 ? -0.257 -10.316 -13.312 1.00 63.84 96 GLU A C 1
ATOM 726 O O . GLU A 1 96 ? -0.359 -11.508 -13.591 1.00 63.84 96 GLU A O 1
ATOM 731 N N . ASN A 1 97 ? 0.751 -9.556 -13.759 1.00 57.38 97 ASN A N 1
ATOM 732 C CA . ASN A 1 97 ? 1.868 -10.018 -14.580 1.00 57.38 97 ASN A CA 1
ATOM 733 C C . ASN A 1 97 ? 3.128 -10.383 -13.775 1.00 57.38 97 ASN A C 1
ATOM 735 O O . ASN A 1 97 ? 4.130 -10.749 -14.391 1.00 57.38 97 ASN A O 1
ATOM 739 N N . GLU A 1 98 ? 3.138 -10.277 -12.439 1.00 51.56 98 GLU A N 1
ATOM 740 C CA . GLU A 1 98 ? 4.193 -10.943 -11.671 1.00 51.56 98 GLU A CA 1
ATOM 741 C C . GLU A 1 98 ? 3.872 -12.443 -11.678 1.00 51.56 98 GLU A C 1
ATOM 743 O O . GLU A 1 98 ? 2.873 -12.850 -11.074 1.00 51.56 98 GLU A O 1
ATOM 748 N N . PRO A 1 99 ? 4.689 -13.301 -12.325 1.00 46.28 99 PRO A N 1
ATOM 749 C CA . PRO A 1 99 ? 4.596 -14.722 -12.050 1.00 46.28 99 PRO A CA 1
ATOM 750 C C . PRO A 1 99 ? 4.743 -14.875 -10.537 1.00 46.28 99 PRO A C 1
ATOM 752 O O . PRO A 1 99 ? 5.670 -14.303 -9.955 1.00 46.28 99 PRO A O 1
ATOM 755 N N . ARG A 1 100 ? 3.788 -15.581 -9.908 1.00 51.66 100 ARG A N 1
ATOM 756 C CA . ARG A 1 100 ? 3.842 -16.022 -8.505 1.00 51.66 100 ARG A CA 1
ATOM 757 C C . ARG A 1 100 ? 5.307 -16.290 -8.189 1.00 51.66 100 ARG A C 1
ATOM 759 O O . ARG A 1 100 ? 5.860 -17.191 -8.807 1.00 51.66 100 ARG A O 1
ATOM 766 N N . ARG A 1 101 ? 5.935 -15.446 -7.358 1.00 46.84 101 ARG A N 1
ATOM 767 C CA . ARG A 1 101 ? 7.386 -15.466 -7.125 1.00 46.84 101 ARG A CA 1
ATOM 768 C C . ARG A 1 101 ? 7.810 -16.834 -6.588 1.00 46.84 101 ARG A C 1
ATOM 770 O O . ARG A 1 101 ? 7.892 -17.034 -5.384 1.00 46.84 101 ARG A O 1
ATOM 777 N N . GLU A 1 102 ? 8.076 -17.757 -7.499 1.00 44.88 102 GLU A N 1
ATOM 778 C CA . GLU A 1 102 ? 9.059 -18.807 -7.338 1.00 44.88 102 GLU A CA 1
ATOM 779 C C . GLU A 1 102 ? 10.401 -18.069 -7.298 1.00 44.88 102 GLU A C 1
ATOM 781 O O . GLU A 1 102 ? 10.693 -17.269 -8.202 1.00 44.88 102 GLU A O 1
ATOM 786 N N . PRO A 1 103 ? 11.189 -18.217 -6.225 1.00 43.78 103 PRO A N 1
ATOM 787 C CA . PRO A 1 103 ? 12.495 -17.597 -6.179 1.00 43.78 103 PRO A CA 1
ATOM 788 C C . PRO A 1 103 ? 13.291 -18.174 -7.357 1.00 43.78 103 PRO A C 1
ATOM 790 O O . PRO A 1 103 ? 13.461 -19.383 -7.467 1.00 43.78 103 PRO A O 1
ATOM 793 N N . HIS A 1 104 ? 13.770 -17.291 -8.233 1.00 46.16 104 HIS A N 1
ATOM 794 C CA . HIS A 1 104 ? 14.614 -17.603 -9.392 1.00 46.16 104 HIS A CA 1
ATOM 795 C C . HIS A 1 104 ? 13.893 -18.263 -10.585 1.00 46.16 104 HIS A C 1
ATOM 797 O O . HIS A 1 104 ? 13.955 -19.472 -10.770 1.00 46.16 104 HIS A O 1
ATOM 803 N N . SER A 1 105 ? 13.304 -17.462 -11.482 1.00 43.16 105 SER A N 1
ATOM 804 C CA . SER A 1 105 ? 13.659 -17.462 -12.919 1.00 43.16 105 SER A CA 1
ATOM 805 C C . SER A 1 105 ? 12.634 -16.704 -13.768 1.00 43.16 105 SER A C 1
ATOM 807 O O . SER A 1 105 ? 11.488 -17.110 -13.940 1.00 43.16 105 SER A O 1
ATOM 809 N N . VAL A 1 106 ? 13.084 -15.623 -14.406 1.00 46.16 106 VAL A N 1
ATOM 810 C CA . VAL A 1 106 ? 12.484 -15.204 -15.673 1.00 46.16 106 VAL A CA 1
ATOM 811 C C . VAL A 1 106 ? 12.952 -16.231 -16.706 1.00 46.16 106 VAL A C 1
ATOM 813 O O . VAL A 1 106 ? 13.962 -16.027 -17.374 1.00 46.16 106 VAL A O 1
ATOM 816 N N . VAL A 1 107 ? 12.285 -17.385 -16.798 1.00 45.38 107 VAL A N 1
ATOM 817 C CA . VAL A 1 107 ? 12.475 -18.262 -17.959 1.00 45.38 107 VAL A CA 1
ATOM 818 C C . VAL A 1 107 ? 11.728 -17.613 -19.115 1.00 45.38 107 VAL A C 1
ATOM 820 O O . VAL A 1 107 ? 10.528 -17.815 -19.301 1.00 45.38 107 VAL A O 1
ATOM 823 N N . HIS A 1 108 ? 12.443 -16.803 -19.894 1.00 49.59 108 HIS A N 1
ATOM 824 C CA . HIS A 1 108 ? 12.037 -16.522 -21.263 1.00 49.59 108 HIS A CA 1
ATOM 825 C C . HIS A 1 108 ? 12.047 -17.853 -22.016 1.00 49.59 108 HIS A C 1
ATOM 827 O O . HIS A 1 108 ? 13.102 -18.388 -22.349 1.00 49.59 108 HIS A O 1
ATOM 833 N N . ARG A 1 109 ? 10.857 -18.418 -22.215 1.00 51.44 109 ARG A N 1
ATOM 834 C CA . ARG A 1 109 ? 10.662 -19.644 -22.982 1.00 51.44 109 ARG A CA 1
ATOM 835 C C . ARG A 1 109 ? 11.094 -19.382 -24.438 1.00 51.44 109 ARG A C 1
ATOM 837 O O . ARG A 1 109 ? 10.518 -18.530 -25.108 1.00 51.44 109 ARG A O 1
ATOM 844 N N . ASP A 1 110 ? 12.132 -20.102 -24.860 1.00 55.06 110 ASP A N 1
ATOM 845 C CA . ASP A 1 110 ? 12.505 -20.449 -26.241 1.00 55.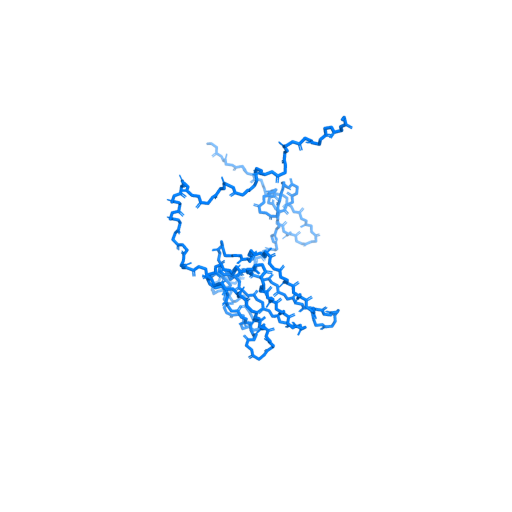06 110 ASP A CA 1
ATOM 846 C C . ASP A 1 110 ? 12.898 -19.359 -27.257 1.00 55.06 110 ASP A C 1
ATOM 848 O O . ASP A 1 110 ? 12.473 -19.406 -28.409 1.00 55.06 110 ASP A O 1
ATOM 852 N N . THR A 1 111 ? 13.819 -18.448 -26.917 1.00 54.19 111 THR A N 1
ATOM 853 C CA . THR A 1 111 ? 14.606 -17.752 -27.970 1.00 54.19 111 THR A CA 1
ATOM 854 C C . THR A 1 111 ? 16.118 -17.699 -27.757 1.00 54.19 111 THR A C 1
ATOM 856 O O . THR A 1 111 ? 16.829 -17.324 -28.684 1.00 54.19 111 THR A O 1
ATOM 859 N N . GLY A 1 112 ? 16.654 -18.077 -26.589 1.00 54.78 112 GLY A N 1
ATOM 860 C CA . GLY A 1 112 ? 18.102 -17.987 -26.325 1.00 54.78 112 GLY A CA 1
ATOM 861 C C . GLY A 1 112 ? 18.662 -16.555 -26.357 1.00 54.78 112 GLY A C 1
ATOM 862 O O . GLY A 1 112 ? 19.875 -16.371 -26.379 1.00 54.78 112 GLY A O 1
ATOM 863 N N . VAL A 1 113 ? 17.791 -15.541 -26.368 1.00 56.38 113 VAL A N 1
ATOM 864 C CA . VAL A 1 113 ? 18.171 -14.128 -26.396 1.00 56.38 113 VAL A CA 1
ATOM 865 C C . VAL A 1 113 ? 18.094 -13.569 -24.979 1.00 56.38 113 VAL A C 1
ATOM 867 O O . VAL A 1 113 ? 17.017 -13.487 -24.388 1.00 56.38 113 VAL A O 1
ATOM 870 N N . GLU A 1 114 ? 19.244 -13.173 -24.438 1.00 67.88 114 GLU A N 1
ATOM 871 C CA . GLU A 1 114 ? 19.323 -12.376 -23.215 1.00 67.88 114 GLU A CA 1
ATOM 872 C C . GLU A 1 114 ? 18.808 -10.960 -23.509 1.00 67.88 114 GLU A C 1
ATOM 874 O O . GLU A 1 114 ? 19.335 -10.251 -24.370 1.00 67.88 114 GLU A O 1
ATOM 879 N N . TRP A 1 115 ? 17.745 -10.545 -22.818 1.00 68.19 115 TRP A N 1
ATOM 880 C CA . TRP A 1 115 ? 17.188 -9.206 -22.991 1.00 68.19 115 TRP A CA 1
ATOM 881 C C . TRP A 1 115 ? 18.020 -8.163 -22.229 1.00 68.19 115 TRP A C 1
ATOM 883 O O . TRP A 1 115 ? 18.348 -8.374 -21.059 1.00 68.19 115 TRP A O 1
ATOM 893 N N . PRO A 1 116 ? 18.336 -7.005 -22.841 1.00 80.38 116 PRO A N 1
ATOM 894 C CA . PRO A 1 116 ? 19.067 -5.940 -22.165 1.00 80.38 116 PRO A CA 1
ATOM 895 C C . PRO A 1 116 ? 18.233 -5.310 -21.044 1.00 80.38 116 PRO A C 1
ATOM 897 O O . PRO A 1 116 ? 17.011 -5.200 -21.144 1.00 80.38 116 PRO A O 1
ATOM 900 N N . SER A 1 117 ? 18.893 -4.816 -19.991 1.00 83.88 117 SER A N 1
ATOM 901 C CA . SER A 1 117 ? 18.212 -4.045 -18.941 1.00 83.88 117 SER A CA 1
ATOM 902 C C . SER A 1 117 ? 17.558 -2.781 -19.518 1.00 83.88 117 SER A C 1
ATOM 904 O O . SER A 1 117 ? 18.152 -2.094 -20.353 1.00 83.88 117 SER A O 1
ATOM 906 N N . VAL A 1 118 ? 16.362 -2.440 -19.031 1.00 90.69 118 VAL A N 1
ATOM 907 C CA . VAL A 1 118 ? 15.541 -1.317 -19.521 1.00 90.69 118 VAL A CA 1
ATOM 908 C C . VAL A 1 118 ? 15.232 -0.342 -18.384 1.00 90.69 118 VAL A C 1
ATOM 910 O O . VAL A 1 118 ? 15.002 -0.772 -17.255 1.00 90.69 118 VAL A O 1
ATOM 913 N N . ARG A 1 119 ? 15.204 0.970 -18.664 1.00 90.31 119 ARG A N 1
ATOM 914 C CA . ARG A 1 119 ? 14.741 2.000 -17.713 1.00 90.31 119 ARG A CA 1
ATOM 915 C C . ARG A 1 119 ? 14.072 3.193 -18.401 1.00 90.31 119 ARG A C 1
ATOM 917 O O . ARG A 1 119 ? 14.314 3.450 -19.580 1.00 90.31 119 ARG A O 1
ATOM 924 N N . LEU A 1 120 ? 13.290 3.952 -17.634 1.00 92.56 120 LEU A N 1
ATOM 925 C CA . LEU A 1 120 ? 12.796 5.281 -18.005 1.00 92.56 120 LEU A CA 1
ATOM 926 C C . LEU A 1 120 ? 13.591 6.350 -17.243 1.00 92.56 120 LEU A C 1
ATOM 928 O O . LEU A 1 120 ? 13.787 6.218 -16.036 1.00 92.56 120 LEU A O 1
ATOM 932 N N . THR A 1 121 ? 14.049 7.398 -17.930 1.00 90.81 121 THR A N 1
ATOM 933 C CA . THR A 1 121 ? 14.735 8.552 -17.313 1.00 90.81 121 THR A CA 1
ATOM 934 C C . THR A 1 121 ? 14.056 9.869 -17.680 1.00 90.81 121 THR A C 1
ATOM 936 O O . THR A 1 121 ? 13.334 9.943 -18.671 1.00 90.81 121 THR A O 1
ATOM 939 N N . ASP A 1 122 ? 14.289 10.925 -16.898 1.00 85.50 122 ASP A N 1
ATOM 940 C CA . ASP A 1 122 ? 13.949 12.315 -17.258 1.00 85.50 122 ASP A CA 1
ATOM 941 C C . ASP A 1 122 ? 12.464 12.587 -17.576 1.00 85.50 122 ASP A C 1
ATOM 943 O O . ASP A 1 122 ? 12.147 13.439 -18.407 1.00 85.50 122 ASP A O 1
ATOM 947 N N . GLY A 1 123 ? 11.531 11.863 -16.953 1.00 86.50 123 GLY A N 1
ATOM 948 C CA . GLY A 1 123 ? 10.101 12.157 -17.060 1.00 86.50 123 GLY A CA 1
ATOM 949 C C . GLY A 1 123 ? 9.479 12.619 -15.743 1.00 86.50 123 GLY A C 1
ATOM 950 O O . GLY A 1 123 ? 10.097 12.517 -14.686 1.00 86.50 123 GLY A O 1
ATOM 951 N N . PRO A 1 124 ? 8.236 13.128 -15.785 1.00 87.62 124 PRO A N 1
ATOM 952 C CA . PRO A 1 124 ? 7.577 13.756 -14.637 1.00 87.62 124 PRO A CA 1
ATOM 953 C C . PRO A 1 124 ? 7.130 12.764 -13.549 1.00 87.62 124 PRO A C 1
ATOM 955 O O . PRO A 1 124 ? 6.475 13.161 -12.591 1.00 87.62 124 PRO A O 1
ATOM 958 N N . GLY A 1 125 ? 7.420 11.470 -13.702 1.00 78.94 125 GLY A N 1
ATOM 959 C CA . GLY A 1 125 ? 7.050 10.441 -12.738 1.00 78.94 125 GLY A CA 1
ATOM 960 C C . GLY A 1 125 ? 7.576 9.060 -13.132 1.00 78.94 125 GLY A C 1
ATOM 961 O O . GLY A 1 125 ? 8.044 8.878 -14.251 1.00 78.94 125 GLY A O 1
ATOM 962 N N . PRO A 1 126 ? 7.462 8.057 -12.249 1.00 76.69 126 PRO A N 1
ATOM 963 C CA . PRO A 1 126 ? 8.094 6.742 -12.420 1.00 76.69 126 PRO A CA 1
ATOM 964 C C . PRO A 1 126 ? 7.586 5.943 -13.632 1.00 76.69 126 PRO A C 1
ATOM 966 O O . PRO A 1 126 ? 8.268 5.041 -14.107 1.00 76.69 126 PRO A O 1
ATOM 969 N N . LEU A 1 127 ? 6.402 6.285 -14.152 1.00 88.06 127 LEU A N 1
ATOM 970 C CA . LEU A 1 127 ? 5.777 5.641 -15.314 1.00 88.06 127 LEU A CA 1
ATOM 971 C C . LEU A 1 127 ? 5.920 6.456 -16.610 1.00 88.06 127 LEU A C 1
ATOM 973 O O . LEU A 1 127 ? 5.276 6.149 -17.611 1.00 88.06 127 LEU A O 1
ATOM 977 N N . ARG A 1 128 ? 6.700 7.544 -16.603 1.00 86.06 128 ARG A N 1
ATOM 978 C CA . ARG A 1 128 ? 6.887 8.429 -17.760 1.00 86.06 128 ARG A CA 1
ATOM 979 C C . ARG A 1 128 ? 8.354 8.809 -17.876 1.00 86.06 128 ARG A C 1
ATOM 981 O O . ARG A 1 128 ? 8.986 9.141 -16.885 1.00 86.06 128 ARG A O 1
ATOM 988 N N . GLY A 1 129 ? 8.889 8.817 -19.089 1.00 89.75 129 GLY A N 1
ATOM 989 C CA . GLY A 1 129 ? 10.263 9.241 -19.329 1.00 89.75 129 GLY A CA 1
ATOM 990 C C . GLY A 1 129 ? 10.787 8.791 -20.679 1.00 89.75 129 GLY A C 1
ATOM 991 O O . GLY A 1 129 ? 10.100 8.129 -21.458 1.00 89.75 129 GLY A O 1
ATOM 992 N N . ARG A 1 130 ? 12.030 9.162 -20.951 1.00 90.31 130 ARG A N 1
ATOM 993 C CA . ARG A 1 130 ? 12.804 8.679 -22.083 1.00 90.31 130 ARG A CA 1
ATOM 994 C C . ARG A 1 130 ? 13.203 7.227 -21.841 1.00 90.31 130 ARG A C 1
ATOM 996 O O . ARG A 1 130 ? 13.826 6.911 -20.831 1.00 90.31 130 ARG A O 1
ATOM 1003 N N . LEU A 1 131 ? 12.881 6.363 -22.797 1.00 92.62 131 LEU A N 1
ATOM 1004 C CA . LEU A 1 131 ? 13.288 4.963 -22.777 1.00 92.62 131 LEU A CA 1
ATOM 1005 C C . LEU A 1 131 ? 14.794 4.827 -23.031 1.00 92.62 131 LEU A C 1
ATOM 1007 O O . LEU A 1 131 ? 15.305 5.313 -24.047 1.00 92.62 131 LEU A O 1
ATOM 1011 N N . GLN A 1 132 ? 15.480 4.126 -22.128 1.00 93.19 132 GLN A N 1
ATOM 1012 C CA . GLN A 1 132 ? 16.882 3.754 -22.272 1.00 93.19 132 GLN A CA 1
ATOM 1013 C C . GLN A 1 132 ? 17.085 2.241 -22.147 1.00 93.19 132 GLN A C 1
ATOM 1015 O O . GLN A 1 132 ? 16.482 1.587 -21.294 1.00 93.19 132 GLN A O 1
ATOM 1020 N N . LEU A 1 133 ? 17.984 1.711 -22.977 1.00 91.50 133 LEU A N 1
ATOM 1021 C CA . LEU A 1 133 ? 18.429 0.317 -22.974 1.00 91.50 133 LEU A CA 1
ATOM 1022 C C . LEU A 1 133 ? 19.896 0.250 -22.543 1.00 91.50 133 LEU A C 1
ATOM 1024 O O . LEU A 1 133 ? 20.705 1.096 -22.938 1.00 91.50 133 LEU A O 1
ATOM 1028 N N . ARG A 1 134 ? 20.257 -0.760 -21.753 1.00 89.00 134 ARG A N 1
ATOM 1029 C CA . ARG A 1 134 ? 21.650 -1.026 -21.389 1.00 89.00 134 ARG A CA 1
ATOM 1030 C C . ARG A 1 134 ? 22.320 -1.871 -22.469 1.00 89.00 134 ARG A C 1
ATOM 1032 O O . ARG A 1 134 ? 21.879 -2.980 -22.743 1.00 89.00 134 ARG A O 1
ATOM 1039 N N . HIS A 1 135 ? 23.412 -1.369 -23.037 1.00 84.81 135 HIS A N 1
ATOM 1040 C CA . HIS A 1 135 ? 24.261 -2.112 -23.968 1.00 84.81 135 HIS A CA 1
ATOM 1041 C C . HIS A 1 135 ? 25.711 -2.039 -23.476 1.00 84.81 135 HIS A C 1
ATOM 1043 O O . HIS A 1 135 ? 26.317 -0.961 -23.433 1.00 84.81 135 HIS A O 1
ATOM 1049 N N . GLY A 1 136 ? 26.238 -3.181 -23.025 1.00 83.75 136 GLY A N 1
ATOM 1050 C CA . GLY A 1 136 ? 27.492 -3.254 -22.274 1.00 83.75 136 GLY A CA 1
ATOM 1051 C C . GLY A 1 136 ? 27.417 -2.488 -20.944 1.00 83.75 136 GLY A C 1
ATOM 1052 O O . GLY A 1 136 ? 26.505 -2.679 -20.133 1.00 83.75 136 GLY A O 1
ATOM 1053 N N . ALA A 1 137 ? 28.378 -1.590 -20.718 1.00 85.75 137 ALA A N 1
ATOM 1054 C CA . ALA A 1 137 ? 28.443 -0.746 -19.520 1.00 85.75 137 ALA A CA 1
ATOM 1055 C C . ALA A 1 137 ? 27.688 0.593 -19.652 1.00 85.75 137 ALA A C 1
ATOM 1057 O O . ALA A 1 137 ? 27.711 1.397 -18.722 1.00 85.75 137 ALA A O 1
ATOM 1058 N N . HIS A 1 138 ? 27.012 0.843 -20.778 1.00 90.81 138 HIS A N 1
ATOM 1059 C CA . HIS A 1 138 ? 26.420 2.147 -21.082 1.00 90.81 138 HIS A CA 1
ATOM 1060 C C . HIS A 1 138 ? 24.906 2.081 -21.291 1.00 90.81 138 HIS A C 1
ATOM 1062 O O . HIS A 1 138 ? 24.360 1.083 -21.768 1.00 90.81 138 HIS A O 1
ATOM 1068 N N . TRP A 1 139 ? 24.235 3.182 -20.948 1.00 91.06 139 TRP A N 1
ATOM 1069 C CA . TRP A 1 139 ? 22.808 3.387 -21.175 1.00 91.06 139 TRP A CA 1
ATOM 1070 C C . TRP A 1 139 ? 22.594 4.242 -22.418 1.00 91.06 139 TRP A C 1
ATOM 1072 O O . TRP A 1 139 ? 23.100 5.359 -22.501 1.00 91.06 139 TRP A O 1
ATOM 1082 N N . TRP A 1 140 ? 21.815 3.725 -23.363 1.00 89.88 140 TRP A N 1
ATOM 1083 C CA . TRP A 1 140 ? 21.547 4.374 -24.641 1.00 89.88 140 TRP A CA 1
ATOM 1084 C C . TRP A 1 140 ? 20.077 4.735 -24.754 1.00 89.88 140 TRP A C 1
ATOM 1086 O O . TRP A 1 140 ? 19.207 3.946 -24.392 1.00 89.88 140 TRP A O 1
ATOM 1096 N N . SER A 1 141 ? 19.796 5.923 -25.282 1.00 90.88 141 SER A N 1
ATOM 1097 C CA . SER A 1 141 ? 18.427 6.317 -25.617 1.00 90.88 141 SER A CA 1
ATOM 1098 C C . SER A 1 141 ? 17.984 5.631 -26.903 1.00 90.88 141 SER A C 1
ATOM 1100 O O . SER A 1 141 ? 18.750 5.560 -27.863 1.00 90.88 141 SER A O 1
ATOM 1102 N N . VAL A 1 142 ? 16.741 5.157 -26.942 1.00 87.88 142 VAL A N 1
ATOM 1103 C CA . VAL A 1 142 ? 16.198 4.514 -28.143 1.00 87.88 142 VAL A CA 1
ATOM 1104 C C . VAL A 1 142 ? 15.769 5.582 -29.148 1.00 87.88 142 VAL A C 1
ATOM 1106 O O . VAL A 1 142 ? 14.972 6.466 -28.830 1.00 87.88 142 VAL A O 1
ATOM 1109 N N . CYS A 1 143 ? 16.298 5.519 -30.371 1.00 81.12 143 CYS A N 1
ATOM 1110 C CA . CYS A 1 143 ? 15.893 6.422 -31.444 1.00 81.12 143 CYS A CA 1
ATOM 1111 C C . CYS A 1 143 ? 14.477 6.077 -31.923 1.00 81.12 143 CYS A C 1
ATOM 1113 O O . CYS A 1 143 ? 14.219 4.962 -32.363 1.00 81.12 143 CYS A O 1
ATOM 1115 N N . THR A 1 144 ? 13.573 7.052 -31.945 1.00 68.62 144 THR A N 1
ATOM 1116 C CA . THR A 1 144 ? 12.197 6.893 -32.442 1.00 68.62 144 THR A CA 1
ATOM 1117 C C . THR A 1 144 ? 12.088 7.028 -33.964 1.00 68.62 144 THR A C 1
ATOM 1119 O O . THR A 1 144 ? 11.081 7.525 -34.457 1.00 68.62 144 THR A O 1
ATOM 1122 N N . ARG A 1 145 ? 13.113 6.643 -34.745 1.00 59.00 145 ARG A N 1
ATOM 1123 C CA . ARG A 1 145 ? 13.123 6.856 -36.207 1.00 59.00 145 ARG A CA 1
ATOM 1124 C C . ARG A 1 145 ? 12.081 5.963 -36.898 1.00 59.00 145 ARG A C 1
ATOM 1126 O O . ARG A 1 145 ? 12.433 4.955 -37.501 1.00 59.00 145 ARG A O 1
ATOM 1133 N N . SER A 1 146 ? 10.806 6.351 -36.860 1.00 58.28 146 SER A N 1
ATOM 1134 C CA . SER A 1 146 ? 9.792 5.854 -37.781 1.00 58.28 146 SER A CA 1
ATOM 1135 C C . SER A 1 146 ? 10.128 6.442 -39.146 1.00 58.28 146 SER A C 1
ATOM 1137 O O . SER A 1 146 ? 10.025 7.656 -39.345 1.00 58.28 146 SER A O 1
ATOM 1139 N N . LYS A 1 147 ? 10.600 5.622 -40.085 1.00 56.94 147 LYS A N 1
ATOM 1140 C CA . LYS A 1 147 ? 10.598 6.042 -41.488 1.00 56.94 147 LYS A CA 1
ATOM 1141 C C . LYS A 1 147 ? 9.142 6.401 -41.837 1.00 56.94 147 LYS A C 1
ATOM 1143 O O . LYS A 1 147 ? 8.253 5.608 -41.534 1.00 56.94 147 LYS A O 1
ATOM 1148 N N . LYS A 1 148 ? 8.918 7.614 -42.348 1.00 52.09 148 LYS A N 1
ATOM 1149 C CA . LYS A 1 148 ? 7.689 7.947 -43.079 1.00 52.09 148 LYS A CA 1
ATOM 1150 C C . LYS A 1 148 ? 7.698 7.212 -44.411 1.00 52.09 148 LYS A C 1
ATOM 1152 O O . LYS A 1 148 ? 8.820 7.007 -44.931 1.00 52.09 148 LYS A O 1
#

pLDDT: mean 77.58, std 21.88, range [33.22, 98.19]

Radius of gyration: 22.95 Å; chains: 1; bounding box: 53×63×62 Å

Organism: Rhipicephalus sanguineus (NCBI:txid34632)

Secondary structure (DSSP, 8-state):
-----S-TTSSS-SSSS-----SPPPPEEESSEEEE-GGGPSEEE-S-EEE-TT-EEEE-TT-EEEEPTT--EEESSEEEE---SSS--EEEE--TTS----SS-----S---PPPPEEEEEEEETTEEEEEEEETTEEEEPP-----

Foldseek 3Di:
DDDDDPDPPPPPPPPDPDPPPPPAPDEAEFQAEDEDDPVCPPAEAEHEHEDAQNGEYEYAFQGEYEYEPPHYYHYNHYYHQHYDPVGHYHYYYPDPPPDPDPPDDPPPPDDPDDAFDWAADDDPDRVDHFIWTDDPPDIDTDDPPDPD

Sequence (148 aa):
MKHRPAWASAVLLCWLMHGFSLGGGRPVEIRDRLVFDLSGSPHQVNRDIIVEDSGELVIQPGVELRFAPGVGIVVNGVLKAQGTADRPVTMTVINENEPRREPHSVVHRDTGVEWPSVRLTDGPGPLRGRLQLRHGAHWWSVCTRSKK